Protein AF-A0A9P6AR71-F1 (afdb_monomer_lite)

Sequence (131 aa):
MGWLALIGIVSGWPLGLSSLRQGSTYGDCAISVFGLIVFQFGFYLASNAHNDIPWNTVIVGLFFQQVIALFVLKSDAGFKIFRWIATLAQDFLGKAAPAAQFFFDANTIAKHWFFVNTLSAIIFFIAFVQM

InterPro domains:
  IPR002668 Concentrative nucleoside transporter N-terminal domain [PF01773] (34-105)
  IPR008276 Concentrative nucleoside transporter [PTHR10590] (9-131)

Organism: NCBI:txid1448309

Secondary structure (DSSP, 8-state):
-HHHHHHHHHHHHHHHHTTTSTT--HHHHHHHHHHHHHHHHHHHHH-S-TTS--HHHHHHHHHHHHHHHHHHHH-HHHHHHHHHHHHHHHHHHHTTHHHHHHHH-HHHHTTT-HHHHHHHHHHHHHHHHT-

Structure (mmCIF, N/CA/C/O backbone):
data_AF-A0A9P6AR71-F1
#
_entry.id   AF-A0A9P6AR71-F1
#
loop_
_atom_site.group_PDB
_atom_site.id
_atom_site.type_symbol
_atom_site.label_atom_id
_atom_site.label_alt_id
_atom_site.label_comp_id
_atom_site.label_asym_id
_atom_site.label_entity_id
_atom_site.label_seq_id
_atom_site.pdbx_PDB_ins_code
_atom_site.Cartn_x
_atom_site.Cartn_y
_atom_site.Cartn_z
_atom_site.occupancy
_atom_site.B_iso_or_equiv
_atom_site.auth_seq_id
_atom_site.auth_comp_id
_atom_site.auth_asym_id
_atom_site.auth_atom_id
_atom_site.pdbx_PDB_model_num
ATOM 1 N N . MET A 1 1 ? -10.790 4.803 25.044 1.00 60.28 1 MET A N 1
ATOM 2 C CA . MET A 1 1 ? -10.282 6.000 24.334 1.00 60.28 1 MET A CA 1
ATOM 3 C C . MET A 1 1 ? -9.954 5.741 22.857 1.00 60.28 1 MET A C 1
ATOM 5 O O . MET A 1 1 ? -10.423 6.515 22.037 1.00 60.28 1 MET A O 1
ATOM 9 N N . GLY A 1 2 ? -9.246 4.663 22.475 1.00 68.75 2 GLY A N 1
ATOM 10 C CA . GLY A 1 2 ? -8.857 4.414 21.066 1.00 68.75 2 GLY A CA 1
ATOM 11 C C . GLY A 1 2 ? -10.007 4.271 20.050 1.00 68.75 2 GLY A C 1
ATOM 12 O O . GLY A 1 2 ? -9.942 4.850 18.970 1.00 68.75 2 GLY A O 1
ATOM 13 N N . TRP A 1 3 ? -11.099 3.586 20.411 1.00 72.50 3 TRP A N 1
ATOM 14 C CA . TRP A 1 3 ? -12.281 3.437 19.543 1.00 72.50 3 TRP A CA 1
ATOM 15 C C . TRP A 1 3 ? -12.936 4.772 19.156 1.00 72.50 3 TRP A C 1
ATOM 17 O O . TRP A 1 3 ? -13.363 4.935 18.018 1.00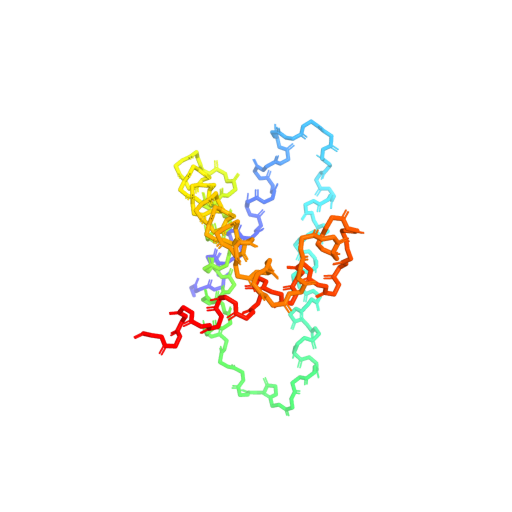 72.50 3 TRP A O 1
ATOM 27 N N . LEU A 1 4 ? -12.982 5.748 20.071 1.00 73.44 4 LEU A N 1
ATOM 28 C CA . LEU A 1 4 ? -13.582 7.061 19.803 1.00 73.44 4 LEU A CA 1
ATOM 29 C C . LEU A 1 4 ? -12.746 7.870 18.803 1.00 73.44 4 LEU A C 1
ATOM 31 O O . LEU A 1 4 ? -13.301 8.515 17.918 1.00 73.44 4 LEU A O 1
ATOM 35 N N . ALA A 1 5 ? -11.417 7.789 18.907 1.00 72.69 5 ALA A N 1
ATOM 36 C CA . ALA A 1 5 ? -10.507 8.428 17.960 1.00 72.69 5 ALA A CA 1
ATOM 37 C C . ALA A 1 5 ? -10.626 7.812 16.557 1.00 72.69 5 ALA A C 1
ATOM 39 O O . ALA A 1 5 ? -10.658 8.540 15.565 1.00 72.69 5 ALA A O 1
ATOM 40 N N . LEU A 1 6 ? -10.757 6.484 16.476 1.00 75.44 6 LEU A N 1
ATOM 41 C CA . LEU A 1 6 ? -10.961 5.772 15.215 1.00 75.44 6 LEU A CA 1
ATOM 42 C C . LEU A 1 6 ? -12.302 6.145 14.578 1.00 75.44 6 LEU A C 1
ATOM 44 O O . LEU A 1 6 ? -12.329 6.512 13.410 1.00 75.44 6 LEU A O 1
ATOM 48 N N . ILE A 1 7 ? -13.397 6.134 15.342 1.00 75.31 7 ILE A N 1
ATOM 49 C CA . ILE A 1 7 ? -14.723 6.523 14.838 1.00 75.31 7 ILE A CA 1
ATOM 50 C C . ILE A 1 7 ? -14.721 7.983 14.370 1.00 75.31 7 ILE A C 1
ATOM 52 O O . ILE A 1 7 ? -15.276 8.275 13.311 1.00 75.31 7 ILE A O 1
ATOM 56 N N . GLY A 1 8 ? -14.065 8.887 15.104 1.00 74.94 8 GLY A N 1
ATOM 57 C CA . GLY A 1 8 ? -13.941 10.295 14.724 1.00 74.94 8 GLY A CA 1
ATOM 58 C C . GLY A 1 8 ? -13.205 10.494 13.397 1.00 74.94 8 GLY A C 1
ATOM 59 O O . GLY A 1 8 ? -13.689 11.221 12.532 1.00 74.94 8 GLY A O 1
ATOM 60 N N . ILE A 1 9 ? -12.078 9.807 13.195 1.00 74.88 9 ILE A N 1
ATOM 61 C CA . ILE A 1 9 ? -11.292 9.907 11.957 1.00 74.88 9 ILE A CA 1
ATOM 62 C C . ILE A 1 9 ? -11.952 9.168 10.785 1.00 74.88 9 ILE A C 1
ATOM 64 O O . ILE A 1 9 ? -11.961 9.688 9.673 1.00 74.88 9 ILE A O 1
ATOM 68 N N . VAL A 1 10 ? -12.549 7.998 11.016 1.00 74.75 10 VAL A N 1
ATOM 69 C CA . VAL A 1 10 ? -13.196 7.197 9.965 1.00 74.75 10 VAL A CA 1
ATOM 70 C C . VAL A 1 10 ? -14.534 7.796 9.535 1.00 74.75 10 VAL A C 1
ATOM 72 O O . VAL A 1 10 ? -14.854 7.748 8.353 1.00 74.75 10 VAL A O 1
ATOM 75 N N . SER A 1 11 ? -15.301 8.395 10.450 1.00 67.38 11 SER A N 1
ATOM 76 C CA . SER A 1 11 ? -16.611 8.988 10.128 1.00 67.38 11 SER A CA 1
ATOM 77 C C . SER A 1 11 ? -16.490 10.451 9.698 1.00 67.38 11 SER A C 1
ATOM 79 O O . SER A 1 11 ? -17.154 10.877 8.757 1.00 67.38 11 SER A O 1
ATOM 81 N N . GLY A 1 12 ? -15.624 11.230 10.355 1.00 66.94 12 GLY A N 1
ATOM 82 C CA . GLY A 1 12 ? -15.448 12.656 10.069 1.00 66.94 12 GLY A CA 1
ATOM 83 C C . GLY A 1 12 ? -14.733 12.934 8.746 1.00 66.94 12 GLY A C 1
ATOM 84 O O . GLY A 1 12 ? -14.992 13.952 8.107 1.00 66.94 12 GLY A O 1
ATOM 85 N N . TRP A 1 13 ? -13.871 12.022 8.293 1.00 60.50 13 TRP A N 1
ATOM 86 C CA . TRP A 1 13 ? -13.110 12.195 7.057 1.00 60.50 13 TRP A CA 1
ATOM 87 C C . TRP A 1 13 ? -13.966 12.130 5.778 1.00 60.50 13 TRP A C 1
ATOM 89 O O . TRP A 1 13 ? -13.976 13.119 5.044 1.00 60.50 13 TRP A O 1
ATOM 99 N N . PRO A 1 14 ? -14.719 11.045 5.496 1.00 60.44 14 PRO A N 1
ATOM 100 C CA . PRO A 1 14 ? -15.582 10.977 4.318 1.00 60.44 14 PRO A CA 1
ATOM 101 C C . PRO A 1 14 ? -16.632 12.102 4.286 1.00 60.44 14 PRO A C 1
ATOM 103 O O . PRO A 1 14 ? -16.849 12.718 3.244 1.00 60.44 14 PRO A O 1
ATOM 106 N N . LEU A 1 15 ? -17.223 12.442 5.437 1.00 55.78 15 LEU A N 1
ATOM 107 C CA . LEU A 1 15 ? -18.239 13.497 5.553 1.00 55.78 15 LEU A CA 1
ATOM 108 C C . LEU A 1 15 ? -17.677 14.921 5.376 1.00 55.78 15 LEU A C 1
ATOM 110 O O . LEU A 1 15 ? -18.412 15.817 4.972 1.00 55.78 15 LEU A O 1
ATOM 114 N N . GLY A 1 16 ? -16.381 15.134 5.630 1.00 54.09 16 GLY A N 1
ATOM 115 C CA . GLY A 1 16 ? -15.679 16.388 5.332 1.00 54.09 16 GLY A CA 1
ATOM 116 C C . GLY A 1 16 ? -15.168 16.505 3.886 1.00 54.09 16 GLY A C 1
ATOM 117 O O . GLY A 1 16 ? -14.727 17.580 3.485 1.00 54.09 16 GLY A O 1
ATOM 118 N N . LEU A 1 17 ? -15.206 15.418 3.100 1.00 52.19 17 LEU A N 1
ATOM 119 C CA . LEU A 1 17 ? -14.746 15.351 1.700 1.00 52.19 17 LEU A CA 1
ATOM 120 C C . LEU A 1 17 ? -15.870 15.464 0.671 1.00 52.19 17 LEU A C 1
ATOM 122 O O . LEU A 1 17 ? -15.605 15.855 -0.469 1.00 52.19 17 LEU A O 1
ATOM 126 N N . SER A 1 18 ? -17.109 15.148 1.052 1.00 48.16 18 SER A N 1
ATOM 127 C CA . SER A 1 18 ? -18.282 15.282 0.179 1.00 48.16 18 SER A CA 1
ATOM 128 C C . SER A 1 18 ? -18.589 16.738 -0.198 1.00 48.16 18 SER A C 1
ATOM 130 O O . SER A 1 18 ? -19.237 16.976 -1.210 1.00 48.16 18 SER A O 1
ATOM 132 N N . SER A 1 19 ? -18.062 17.722 0.541 1.00 48.00 19 SER A N 1
ATOM 133 C CA . SER A 1 19 ? -18.175 19.150 0.209 1.00 48.00 19 SER A CA 1
ATOM 134 C C . SER A 1 19 ? -17.192 19.630 -0.872 1.00 48.00 19 SER A C 1
ATOM 136 O O . SER A 1 19 ? -17.348 20.737 -1.380 1.00 48.00 19 SER A O 1
ATOM 138 N N . LEU A 1 20 ? -16.183 18.823 -1.238 1.00 51.16 20 LEU A N 1
ATOM 139 C CA . LEU A 1 20 ? -15.095 19.222 -2.148 1.00 51.16 20 LEU A CA 1
ATOM 140 C C . LEU A 1 20 ? -15.042 18.420 -3.459 1.00 51.16 20 LEU A C 1
ATOM 142 O O . LEU A 1 20 ? -14.291 18.785 -4.364 1.00 51.16 20 LEU A O 1
ATOM 146 N N . ARG A 1 21 ? -15.806 17.329 -3.586 1.00 51.72 21 ARG A N 1
ATOM 147 C CA . ARG A 1 21 ? -15.788 16.458 -4.769 1.00 51.72 21 ARG A CA 1
ATOM 148 C C . ARG A 1 21 ? -17.080 16.633 -5.565 1.00 51.72 21 ARG A C 1
ATOM 150 O O . ARG A 1 21 ? -18.113 16.090 -5.187 1.00 51.72 21 ARG A O 1
ATOM 157 N N . GLN A 1 22 ? -17.011 17.394 -6.661 1.00 49.41 22 GLN A N 1
ATOM 158 C CA . GLN A 1 22 ? -18.135 17.594 -7.585 1.00 49.41 22 GLN A CA 1
ATOM 159 C C . GLN A 1 22 ? -18.629 16.224 -8.093 1.00 49.41 22 GLN A C 1
ATOM 161 O O . GLN A 1 22 ? -17.953 15.587 -8.898 1.00 49.41 22 GLN A O 1
ATOM 166 N N . GLY A 1 23 ? -19.762 15.747 -7.560 1.00 58.25 23 GLY A N 1
ATOM 167 C CA . GLY A 1 23 ? -20.424 14.495 -7.958 1.00 58.25 23 GLY A CA 1
ATOM 168 C C . GLY A 1 23 ? -20.447 13.350 -6.931 1.00 58.25 23 GLY A C 1
ATOM 169 O O . GLY A 1 23 ? -21.052 12.325 -7.220 1.00 58.25 23 GLY A O 1
ATOM 170 N N . SER A 1 24 ? -19.833 13.485 -5.749 1.00 56.81 24 SER A N 1
ATOM 171 C CA . SER A 1 24 ? -19.886 12.452 -4.693 1.00 56.81 24 SER A CA 1
ATOM 172 C C . SER A 1 24 ? -21.071 12.692 -3.761 1.00 56.81 24 SER A C 1
ATOM 174 O O . SER A 1 24 ? -21.110 13.704 -3.062 1.00 56.81 24 SER A O 1
ATOM 176 N N . THR A 1 25 ? -22.005 11.744 -3.679 1.00 65.00 25 THR A N 1
ATOM 177 C CA . THR A 1 25 ? -23.127 11.839 -2.730 1.00 65.00 25 THR A CA 1
ATOM 178 C C . THR A 1 25 ? -22.661 11.378 -1.346 1.00 65.00 25 THR A C 1
ATOM 180 O O . THR A 1 25 ? -21.782 10.525 -1.230 1.00 65.00 25 THR A O 1
ATOM 183 N N . TYR A 1 26 ? -23.259 11.894 -0.266 1.00 64.50 26 TYR A N 1
ATOM 184 C CA . TYR A 1 26 ? -23.020 11.402 1.104 1.00 64.50 26 TYR A CA 1
ATOM 185 C C . TYR A 1 26 ? -23.191 9.869 1.236 1.00 64.50 26 TYR A C 1
ATOM 187 O O . TYR A 1 26 ? -22.590 9.253 2.115 1.00 64.50 26 TYR A O 1
ATOM 195 N N . GLY A 1 27 ? -23.945 9.246 0.322 1.00 70.38 27 GLY A N 1
ATOM 196 C CA . GLY A 1 27 ? -24.098 7.797 0.192 1.00 70.38 27 GLY A CA 1
ATOM 197 C C . GLY A 1 27 ? -22.802 7.048 -0.138 1.00 70.38 27 GLY A C 1
ATOM 198 O O . GLY A 1 27 ? -22.531 6.037 0.497 1.00 70.38 27 GLY A O 1
ATOM 199 N N . ASP A 1 28 ? -21.948 7.552 -1.033 1.00 73.50 28 ASP A N 1
ATOM 200 C CA . ASP A 1 28 ? -20.699 6.863 -1.424 1.00 73.50 28 ASP A CA 1
ATOM 201 C C . ASP A 1 28 ? -19.710 6.783 -0.253 1.00 73.50 28 ASP A C 1
ATOM 203 O O . ASP A 1 28 ? -19.009 5.794 -0.026 1.00 73.50 28 ASP A O 1
ATOM 207 N N . CYS A 1 29 ? -19.713 7.840 0.552 1.00 72.50 29 CYS A N 1
ATOM 208 C CA . CYS A 1 29 ? -18.971 7.942 1.795 1.00 72.50 29 CYS A CA 1
ATOM 209 C C . CYS A 1 29 ? -19.480 6.954 2.854 1.00 72.50 29 CYS A C 1
ATOM 211 O O . CYS A 1 29 ? -18.678 6.278 3.500 1.00 72.50 29 CYS A O 1
ATOM 213 N N . ALA A 1 30 ? -20.803 6.830 2.995 1.00 78.56 30 ALA A N 1
ATOM 214 C CA . ALA A 1 30 ? -21.418 5.853 3.886 1.00 78.56 30 ALA A CA 1
ATOM 215 C C . ALA A 1 30 ? -21.111 4.409 3.452 1.00 78.56 30 ALA A C 1
ATOM 217 O O . ALA A 1 30 ? -20.835 3.568 4.304 1.00 78.56 30 ALA A O 1
ATOM 218 N N . ILE A 1 31 ? -21.073 4.133 2.142 1.00 83.44 31 ILE A N 1
ATOM 219 C CA . ILE A 1 31 ? -20.703 2.820 1.589 1.00 83.44 31 ILE A CA 1
ATOM 220 C C . ILE A 1 31 ? -19.256 2.458 1.949 1.00 83.44 31 ILE A C 1
ATOM 222 O O . ILE A 1 31 ? -18.992 1.326 2.346 1.00 83.44 31 ILE A O 1
ATOM 226 N N . SER A 1 32 ? -18.323 3.410 1.874 1.00 81.94 32 SER A N 1
ATOM 227 C CA . SER A 1 32 ? -16.922 3.178 2.258 1.00 81.94 32 SER A CA 1
ATOM 228 C C . SER A 1 32 ? -16.773 2.832 3.748 1.00 81.94 32 SER A C 1
ATOM 230 O O . SER A 1 32 ? -16.114 1.850 4.100 1.00 81.94 32 SER A O 1
ATOM 232 N N . VAL A 1 33 ? -17.452 3.576 4.633 1.00 83.19 33 VAL A N 1
ATOM 233 C CA . VAL A 1 33 ? -17.459 3.292 6.082 1.00 83.19 33 VAL A CA 1
ATOM 234 C C . VAL A 1 33 ? -18.123 1.944 6.375 1.00 83.19 33 VAL A C 1
ATOM 236 O O . VAL A 1 33 ? -17.613 1.163 7.177 1.00 83.19 33 VAL A O 1
ATOM 239 N N . PHE A 1 34 ? -19.225 1.635 5.691 1.00 87.12 34 PHE A N 1
ATOM 240 C CA . PHE A 1 34 ? -19.893 0.343 5.805 1.00 87.12 34 PHE A CA 1
ATOM 241 C C . PHE A 1 34 ? -18.985 -0.811 5.358 1.00 87.12 34 PHE A C 1
ATOM 243 O O . PHE A 1 34 ? -18.912 -1.830 6.041 1.00 87.12 34 PHE A O 1
ATOM 250 N N . GLY A 1 35 ? -18.223 -0.631 4.276 1.00 88.56 35 GLY A N 1
ATOM 251 C CA . GLY A 1 35 ? -17.236 -1.604 3.809 1.00 88.56 35 GLY A CA 1
ATOM 252 C C . GLY A 1 35 ? -16.202 -1.964 4.880 1.00 88.56 35 GLY A C 1
ATOM 253 O O . GLY A 1 35 ? -15.926 -3.145 5.082 1.00 88.56 35 GLY A O 1
ATOM 254 N N . LEU A 1 36 ? -15.688 -0.980 5.629 1.00 88.31 36 LEU A N 1
ATOM 255 C CA . LEU A 1 36 ? -14.758 -1.233 6.741 1.00 88.31 36 LEU A CA 1
ATOM 256 C C . LEU A 1 36 ? -15.382 -2.113 7.834 1.00 88.31 36 LEU A C 1
ATOM 258 O O . LEU A 1 36 ? -14.724 -3.021 8.341 1.00 88.31 36 LEU A O 1
ATOM 262 N N . ILE A 1 37 ? -16.656 -1.886 8.165 1.00 88.81 37 ILE A N 1
ATOM 263 C CA . ILE A 1 37 ? -17.389 -2.699 9.146 1.00 88.81 37 ILE A CA 1
ATOM 264 C C . ILE A 1 37 ? -17.572 -4.130 8.626 1.00 88.81 37 ILE A C 1
ATOM 266 O O . ILE A 1 37 ? -17.324 -5.083 9.363 1.00 88.81 37 ILE A O 1
ATOM 270 N N . VAL A 1 38 ? -17.952 -4.290 7.354 1.00 93.62 38 VAL A N 1
ATOM 271 C CA . VAL A 1 38 ? -18.145 -5.606 6.724 1.00 93.62 38 VAL A CA 1
ATOM 272 C C . VAL A 1 38 ? -16.845 -6.407 6.697 1.00 93.62 38 VAL A C 1
ATOM 274 O O . VAL A 1 38 ? -16.852 -7.575 7.081 1.00 93.62 38 VAL A O 1
ATOM 277 N N . PHE A 1 39 ? -15.719 -5.798 6.311 1.00 92.19 39 PHE A N 1
ATOM 278 C CA . PHE A 1 39 ? -14.423 -6.482 6.334 1.00 92.19 39 PHE A CA 1
ATOM 279 C C . PHE A 1 39 ? -13.998 -6.854 7.754 1.00 92.19 39 PHE A C 1
ATOM 281 O O . PHE A 1 39 ? -13.546 -7.976 7.981 1.00 92.19 39 PHE A O 1
ATOM 288 N N . GLN A 1 40 ? -14.199 -5.964 8.729 1.00 90.19 40 GLN A N 1
ATOM 289 C CA . GLN A 1 40 ? -13.869 -6.259 10.120 1.00 90.19 40 GLN A CA 1
ATOM 290 C C . GLN A 1 40 ? -14.724 -7.399 10.689 1.00 90.19 40 GLN A C 1
ATOM 292 O O . GLN A 1 40 ? -14.210 -8.242 11.427 1.00 90.19 40 GLN 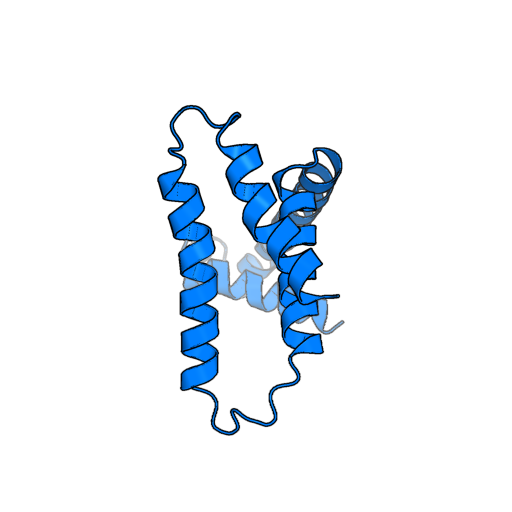A O 1
ATOM 297 N N . PHE A 1 41 ? -16.006 -7.455 10.324 1.00 90.75 41 PHE A N 1
ATOM 298 C CA . PHE A 1 41 ? -16.902 -8.549 10.687 1.00 90.75 41 PHE A CA 1
ATOM 299 C C . PHE A 1 41 ? -16.517 -9.858 9.988 1.00 90.75 41 PHE A C 1
ATOM 301 O O . PHE A 1 41 ? -16.487 -10.902 10.632 1.00 90.75 41 PHE A O 1
ATOM 308 N N . GLY A 1 42 ? -16.138 -9.809 8.708 1.00 93.06 42 GLY A N 1
ATOM 309 C CA . GLY A 1 42 ? -15.614 -10.965 7.980 1.00 93.06 42 GLY A CA 1
ATOM 310 C C . GLY A 1 42 ? -14.356 -11.546 8.632 1.00 93.06 42 GLY A C 1
ATOM 311 O O . GLY A 1 42 ? -14.285 -12.752 8.852 1.00 93.06 42 GLY A O 1
ATOM 312 N N . PHE A 1 43 ? -13.400 -10.696 9.025 1.00 90.62 43 PHE A N 1
ATOM 313 C CA . PHE A 1 43 ? -12.205 -11.131 9.759 1.00 90.62 43 PHE A CA 1
ATOM 314 C C . PHE A 1 43 ? -12.522 -11.661 11.153 1.00 90.62 43 PHE A C 1
ATOM 316 O O . PHE A 1 43 ? -11.882 -12.609 11.601 1.00 90.62 43 PHE A O 1
ATOM 323 N N . TYR A 1 44 ? -13.511 -11.078 11.831 1.00 89.94 44 TYR A N 1
ATOM 324 C CA . TYR A 1 44 ? -13.984 -11.603 13.103 1.00 89.94 44 TYR A CA 1
ATOM 325 C C . TYR A 1 44 ? 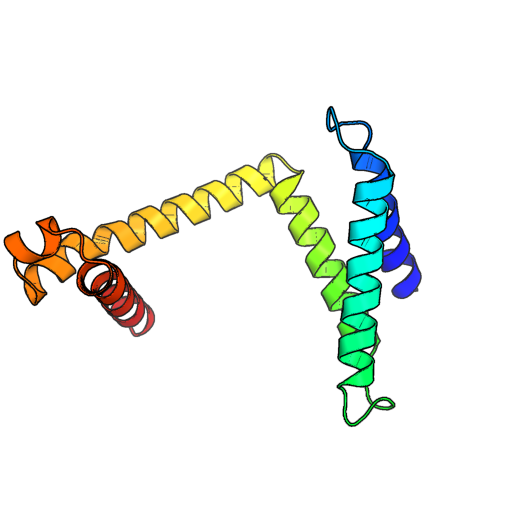-14.556 -13.011 12.917 1.00 89.94 44 TYR A C 1
ATOM 327 O O . TYR A 1 44 ? -14.080 -13.933 13.562 1.00 89.94 44 TYR A O 1
ATOM 335 N N . LEU A 1 45 ? -15.490 -13.215 11.982 1.00 91.88 45 LEU A N 1
ATOM 336 C CA . LEU A 1 45 ? -16.092 -14.528 11.726 1.00 91.88 45 LEU A CA 1
ATOM 337 C C . LEU A 1 45 ? -15.076 -15.587 11.280 1.00 91.88 45 LEU A C 1
ATOM 339 O O . LEU A 1 45 ? -15.172 -16.727 11.721 1.00 91.88 45 LEU A O 1
ATOM 343 N N . ALA A 1 46 ? -14.108 -15.215 10.440 1.00 92.75 46 ALA A N 1
ATOM 344 C CA . ALA A 1 46 ? -13.062 -16.118 9.961 1.00 92.75 46 ALA A CA 1
ATOM 345 C C . ALA A 1 46 ? -11.968 -16.419 11.005 1.00 92.75 46 ALA A C 1
ATOM 347 O O . ALA A 1 46 ? -11.116 -17.275 10.766 1.00 92.75 46 ALA A O 1
ATOM 348 N N . SER A 1 47 ? -11.952 -15.721 12.145 1.00 90.50 47 SER A N 1
ATOM 349 C CA . SER A 1 47 ? -11.009 -16.000 13.227 1.00 90.50 47 SER A CA 1
ATOM 350 C C . SER A 1 47 ? -11.364 -17.311 13.929 1.00 90.50 47 SER A C 1
ATOM 352 O O . SER A 1 47 ? -12.526 -17.574 14.208 1.00 90.50 47 SER A O 1
ATOM 354 N N . ASN A 1 48 ? -10.362 -18.121 14.268 1.00 87.56 48 ASN A N 1
ATOM 355 C CA . ASN A 1 48 ? -10.563 -19.335 15.070 1.00 87.56 48 ASN A CA 1
ATOM 356 C C . ASN A 1 48 ? -10.614 -19.050 16.583 1.00 87.56 48 ASN A C 1
ATOM 358 O O . ASN A 1 48 ? -11.113 -19.873 17.343 1.00 87.56 48 ASN A O 1
ATOM 362 N N . ALA A 1 49 ? -10.088 -17.902 17.027 1.00 86.94 49 ALA A N 1
ATOM 363 C CA . ALA A 1 49 ? -9.993 -17.520 18.436 1.00 86.94 49 ALA A CA 1
ATOM 364 C C . ALA A 1 49 ? -10.562 -16.109 18.642 1.00 86.94 49 ALA A C 1
ATOM 366 O O . ALA A 1 49 ? -9.831 -15.142 18.855 1.00 86.94 49 ALA A O 1
ATOM 367 N N . HIS A 1 50 ? -11.890 -15.975 18.551 1.00 83.62 50 HIS A N 1
ATOM 368 C CA . HIS A 1 50 ? -12.601 -14.688 18.648 1.00 83.62 50 HIS A CA 1
ATOM 369 C C . HIS A 1 50 ? -12.329 -13.919 19.943 1.00 83.62 50 HIS A C 1
ATOM 371 O O . HIS A 1 50 ? -12.408 -12.691 19.953 1.00 83.62 50 HIS A O 1
ATOM 377 N N . ASN A 1 51 ? -12.033 -14.637 21.027 1.00 82.62 51 ASN A N 1
ATOM 378 C CA . ASN A 1 51 ? -11.863 -14.061 22.357 1.00 82.62 51 ASN A CA 1
ATOM 379 C C . ASN A 1 51 ? -10.435 -13.555 22.630 1.00 82.62 51 ASN A C 1
ATOM 381 O O . ASN A 1 51 ? -10.250 -12.712 23.500 1.00 82.62 51 ASN A O 1
ATOM 385 N N . ASP A 1 52 ? -9.450 -14.011 21.850 1.00 90.50 52 ASP A N 1
ATOM 386 C CA . ASP A 1 52 ? -8.034 -13.655 22.025 1.00 90.50 52 ASP A CA 1
ATOM 387 C C . ASP A 1 52 ? -7.584 -12.540 21.072 1.00 90.50 52 ASP A C 1
ATOM 389 O O . ASP A 1 52 ? -6.393 -12.260 20.934 1.00 90.50 52 ASP A O 1
ATOM 393 N N . ILE A 1 53 ? -8.527 -11.886 20.389 1.00 87.19 53 ILE A N 1
ATOM 394 C CA . ILE A 1 53 ? -8.212 -10.814 19.446 1.00 87.19 53 ILE A CA 1
ATOM 395 C C . ILE A 1 53 ? -7.706 -9.591 20.231 1.00 87.19 53 ILE A C 1
ATOM 397 O O . ILE A 1 53 ? -8.472 -8.986 20.992 1.00 87.19 53 ILE A O 1
ATOM 401 N N . PRO A 1 54 ? -6.449 -9.150 20.022 1.00 89.44 54 PRO A N 1
ATOM 402 C CA . PRO A 1 54 ? -5.924 -7.962 20.677 1.00 89.44 54 PRO A CA 1
ATOM 403 C C . PRO A 1 54 ? -6.506 -6.707 20.014 1.00 89.44 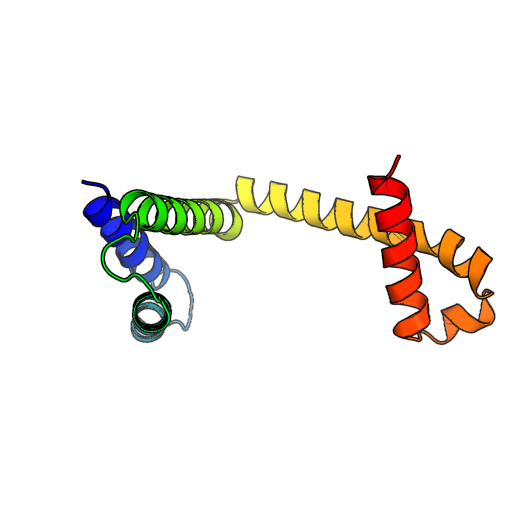54 PRO A C 1
ATOM 405 O O . PRO A 1 54 ? -5.906 -6.104 19.121 1.00 89.44 54 PRO A O 1
ATOM 408 N N . TRP A 1 55 ? -7.688 -6.282 20.468 1.00 86.56 55 TRP A N 1
ATOM 409 C CA . TRP A 1 55 ? -8.424 -5.149 19.895 1.00 86.56 55 TRP A CA 1
ATOM 410 C C . TRP A 1 55 ? -7.624 -3.843 19.864 1.00 86.56 55 TRP A C 1
ATOM 412 O O . TRP A 1 55 ? -7.788 -3.052 18.938 1.00 86.56 55 TRP A O 1
ATOM 422 N N . ASN A 1 56 ? -6.705 -3.633 20.810 1.00 88.50 56 ASN A N 1
ATOM 423 C CA . ASN A 1 56 ? -5.821 -2.466 20.803 1.00 88.50 56 ASN A CA 1
ATOM 424 C C . ASN A 1 56 ? -4.962 -2.399 19.528 1.00 88.50 56 ASN A C 1
ATOM 426 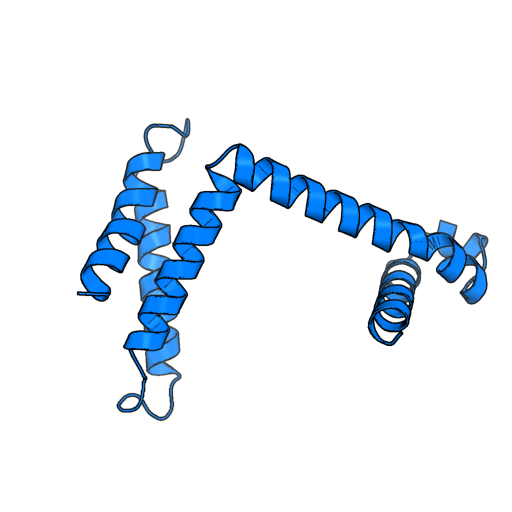O O . ASN A 1 56 ? -4.840 -1.330 18.937 1.00 88.50 56 ASN A O 1
ATOM 430 N N . THR A 1 57 ? -4.425 -3.530 19.061 1.00 90.12 57 THR A N 1
ATOM 431 C CA . THR A 1 57 ? -3.602 -3.592 17.844 1.00 90.12 57 THR A CA 1
ATOM 432 C C . THR A 1 57 ? -4.438 -3.337 16.595 1.00 90.12 57 THR A C 1
ATOM 434 O O . THR A 1 57 ? -4.017 -2.588 15.716 1.00 90.12 57 THR A O 1
ATOM 437 N N . VAL A 1 58 ? -5.649 -3.902 16.540 1.00 90.19 58 VAL A N 1
ATOM 438 C CA . VAL A 1 58 ? -6.583 -3.715 15.417 1.00 90.19 58 VAL A CA 1
ATOM 439 C C . VAL A 1 58 ? -6.956 -2.237 15.263 1.00 90.19 58 VAL A C 1
ATOM 441 O O . VAL A 1 58 ? -6.852 -1.677 14.175 1.00 90.19 58 VAL A O 1
ATOM 444 N N . ILE A 1 59 ? -7.319 -1.574 16.365 1.00 87.44 59 ILE A N 1
ATOM 445 C CA . ILE A 1 59 ? -7.695 -0.153 16.370 1.00 87.44 59 ILE A CA 1
ATOM 446 C C . ILE A 1 59 ? -6.516 0.728 15.960 1.00 87.44 59 ILE A C 1
ATOM 448 O O . ILE A 1 59 ? -6.679 1.634 15.147 1.00 87.44 59 ILE A O 1
ATOM 452 N N . VAL A 1 60 ? -5.325 0.478 16.512 1.00 90.69 60 VAL A N 1
ATOM 453 C CA . VAL A 1 60 ? -4.125 1.255 16.173 1.00 90.69 60 VAL A CA 1
ATOM 454 C C . VAL A 1 60 ? -3.779 1.082 14.693 1.00 90.69 60 VAL A C 1
ATOM 456 O O . VAL A 1 60 ? -3.507 2.075 14.022 1.00 90.69 60 VAL A O 1
ATOM 459 N N . GLY A 1 61 ? -3.866 -0.140 14.158 1.00 90.88 61 GLY A N 1
ATOM 460 C CA . GLY A 1 61 ? -3.647 -0.414 12.737 1.00 90.88 61 GLY A CA 1
ATOM 461 C C . GLY A 1 61 ? -4.619 0.343 11.831 1.00 90.88 61 GLY A C 1
ATOM 462 O O . GLY A 1 61 ? -4.187 1.071 10.939 1.00 90.88 61 GLY A O 1
ATOM 463 N N . LEU A 1 62 ? -5.924 0.249 12.106 1.00 90.12 62 LEU A N 1
ATOM 464 C CA . LEU A 1 62 ? -6.965 0.962 11.354 1.00 90.12 62 LEU A CA 1
ATOM 465 C C . LEU A 1 62 ? -6.804 2.487 11.438 1.00 90.12 62 LEU A C 1
ATOM 467 O O . LEU A 1 62 ? -6.969 3.193 10.442 1.00 90.12 62 LEU A O 1
ATOM 471 N N . PHE A 1 63 ? -6.437 3.002 12.612 1.00 89.44 63 PHE A N 1
ATOM 472 C CA . PHE A 1 63 ? -6.165 4.421 12.809 1.00 89.44 63 PHE A CA 1
ATOM 473 C C . PHE A 1 63 ? -4.973 4.894 11.969 1.00 89.44 63 PHE A C 1
ATOM 475 O O . PHE A 1 63 ? -5.099 5.866 11.225 1.00 89.44 63 PHE A O 1
ATOM 482 N N . PHE A 1 64 ? -3.831 4.201 12.038 1.00 90.62 64 PHE A N 1
ATOM 483 C CA . PHE A 1 64 ? -2.643 4.559 11.259 1.00 90.62 64 PHE A CA 1
ATOM 484 C C . PHE A 1 64 ? -2.873 4.431 9.756 1.00 90.62 64 PHE A C 1
ATOM 486 O O . PHE A 1 64 ? -2.446 5.312 9.010 1.00 90.62 64 PHE A O 1
ATOM 493 N N . GLN A 1 65 ? -3.578 3.387 9.310 1.00 90.69 65 GLN A N 1
ATOM 494 C CA . GLN A 1 65 ? -3.938 3.226 7.903 1.00 90.69 65 GLN A CA 1
ATOM 495 C C . GLN A 1 65 ? -4.718 4.443 7.402 1.00 90.69 65 GLN A C 1
ATOM 497 O O . GLN A 1 65 ? -4.396 4.985 6.342 1.00 90.69 65 GLN A O 1
ATOM 502 N N . GLN A 1 66 ? -5.695 4.914 8.184 1.00 87.62 66 GLN A N 1
ATOM 503 C CA . GLN A 1 66 ? -6.441 6.109 7.828 1.00 87.62 66 GLN A CA 1
ATOM 504 C C . GLN A 1 66 ? -5.525 7.335 7.840 1.00 87.62 66 GLN A C 1
ATOM 506 O O . GLN A 1 66 ? -5.433 8.000 6.817 1.00 87.62 66 GLN A O 1
ATOM 511 N N . VAL A 1 67 ? -4.782 7.602 8.922 1.00 89.00 67 VAL A N 1
ATOM 512 C CA . VAL A 1 67 ? -3.869 8.762 9.030 1.00 89.00 67 VAL A CA 1
ATOM 513 C C . VAL A 1 67 ? -2.890 8.845 7.856 1.00 89.00 67 VAL A C 1
ATOM 515 O O . VAL A 1 67 ? -2.730 9.919 7.275 1.00 89.00 67 VAL A O 1
ATOM 518 N N . ILE A 1 68 ? -2.275 7.727 7.464 1.00 90.12 68 ILE A N 1
ATOM 519 C CA . ILE A 1 68 ? -1.363 7.676 6.315 1.00 90.12 68 ILE A CA 1
ATOM 520 C C . ILE A 1 68 ? -2.126 7.980 5.024 1.00 90.12 68 ILE A C 1
ATOM 522 O O . ILE A 1 68 ? -1.680 8.817 4.244 1.00 90.12 68 ILE A O 1
ATOM 526 N N . ALA A 1 69 ? -3.298 7.380 4.803 1.00 87.38 69 ALA A N 1
ATOM 527 C CA . ALA A 1 69 ? -4.110 7.680 3.624 1.00 87.38 69 ALA A CA 1
ATOM 528 C C . ALA A 1 69 ? -4.491 9.171 3.545 1.00 87.38 69 ALA A C 1
ATOM 530 O O . ALA A 1 69 ? -4.430 9.765 2.467 1.00 87.38 69 ALA A O 1
ATOM 531 N N . LEU A 1 70 ? -4.820 9.799 4.680 1.00 85.88 70 LEU A N 1
ATOM 532 C CA . LEU A 1 70 ? -5.120 11.233 4.763 1.00 85.88 70 LEU A CA 1
ATOM 533 C C . LEU A 1 70 ? -3.907 12.067 4.382 1.00 85.88 70 LEU A C 1
ATOM 535 O O . LEU A 1 70 ? -4.000 12.982 3.564 1.00 85.88 70 LEU A O 1
ATOM 539 N N . PHE A 1 71 ? -2.764 11.728 4.965 1.00 88.06 71 PHE A N 1
ATOM 540 C CA . PHE A 1 71 ? -1.510 12.403 4.706 1.00 88.06 71 PHE A CA 1
ATOM 541 C C . PHE A 1 71 ? -1.133 12.316 3.222 1.00 88.06 71 PHE A C 1
ATOM 543 O O . PHE A 1 71 ? -0.859 13.342 2.606 1.00 88.06 71 PHE A O 1
ATOM 550 N N . VAL A 1 72 ? -1.199 11.131 2.615 1.00 89.19 72 VAL A N 1
ATOM 551 C CA . VAL A 1 72 ? -0.787 10.918 1.219 1.00 89.19 72 VAL A CA 1
ATOM 552 C C . VAL A 1 72 ? -1.763 11.521 0.211 1.00 89.19 72 VAL A C 1
ATOM 554 O O . VAL A 1 72 ? -1.329 12.127 -0.764 1.00 89.19 72 VAL A O 1
ATOM 557 N N . LEU A 1 73 ? -3.074 11.357 0.413 1.00 85.00 73 LEU A N 1
ATOM 558 C CA . LEU A 1 73 ? -4.073 11.715 -0.603 1.00 85.00 73 LEU A CA 1
ATOM 559 C C . LEU A 1 73 ? -4.632 13.134 -0.455 1.00 85.00 73 LEU A C 1
ATOM 561 O O . LEU A 1 73 ? -5.161 13.674 -1.424 1.00 85.00 73 LEU A O 1
ATOM 565 N N . LYS A 1 74 ? -4.562 13.742 0.736 1.00 82.56 74 LYS A N 1
ATOM 566 C CA . LYS A 1 74 ? -5.131 15.079 0.987 1.00 82.56 74 LYS A CA 1
ATOM 567 C C . LYS A 1 74 ? -4.076 16.157 1.158 1.00 82.56 74 LYS A C 1
ATOM 569 O O . LYS A 1 74 ? -4.339 17.301 0.793 1.00 82.56 74 LYS A O 1
ATOM 574 N N . SER A 1 75 ? -2.937 15.837 1.769 1.00 88.00 75 SER A N 1
ATOM 575 C CA . SER A 1 75 ? -1.903 16.843 2.000 1.00 88.00 75 SER A CA 1
ATOM 576 C C . SER A 1 75 ? -1.030 16.996 0.756 1.00 88.00 75 SER A C 1
ATOM 578 O O . SER A 1 75 ? -0.593 16.009 0.169 1.00 88.00 75 SER A O 1
ATOM 580 N N . ASP A 1 76 ? -0.760 18.240 0.357 1.00 88.81 76 ASP A N 1
ATOM 581 C CA . ASP A 1 76 ? 0.098 18.536 -0.797 1.00 88.81 76 ASP A CA 1
ATOM 582 C C . ASP A 1 76 ? 1.536 18.036 -0.570 1.00 88.81 76 ASP A C 1
ATOM 584 O O . ASP A 1 76 ? 2.134 17.418 -1.450 1.00 88.81 76 ASP A O 1
ATOM 588 N N . ALA A 1 77 ? 2.058 18.209 0.650 1.00 92.00 77 ALA A N 1
ATOM 589 C CA . ALA A 1 77 ? 3.370 17.700 1.038 1.00 92.00 77 ALA A CA 1
ATOM 590 C C . ALA A 1 77 ? 3.445 16.165 0.959 1.00 92.00 77 ALA A C 1
ATOM 592 O O . ALA A 1 77 ? 4.364 15.627 0.341 1.00 92.00 77 ALA A O 1
ATOM 593 N N . GLY A 1 78 ? 2.468 15.454 1.533 1.00 89.81 78 GLY A N 1
ATOM 594 C CA . GLY A 1 78 ? 2.425 13.991 1.503 1.00 89.81 78 GLY A CA 1
ATOM 595 C C . GLY A 1 78 ? 2.264 13.442 0.088 1.00 89.81 78 GLY A C 1
ATOM 596 O O . GLY A 1 78 ? 2.983 12.515 -0.290 1.00 89.81 78 GLY A O 1
ATOM 597 N N . PHE A 1 79 ? 1.408 14.064 -0.728 1.00 92.31 79 PHE A N 1
ATOM 598 C CA . PHE A 1 79 ? 1.241 13.693 -2.131 1.00 92.31 79 PHE A CA 1
ATOM 599 C C . PHE A 1 79 ? 2.541 13.861 -2.926 1.00 92.31 79 PHE A C 1
ATOM 601 O O . PHE A 1 79 ? 2.941 12.951 -3.653 1.00 92.31 79 PHE A O 1
ATOM 608 N N . LYS A 1 80 ? 3.245 14.989 -2.760 1.00 95.19 80 LYS A N 1
ATOM 609 C CA . LYS A 1 80 ? 4.522 15.254 -3.443 1.00 95.19 80 LYS A CA 1
ATOM 610 C C . LYS A 1 80 ? 5.614 14.262 -3.048 1.00 95.19 80 LYS A C 1
ATOM 612 O O . LYS A 1 80 ? 6.297 13.748 -3.931 1.00 95.19 80 LYS A O 1
ATOM 617 N N . ILE A 1 81 ? 5.751 13.951 -1.757 1.00 95.00 81 ILE A N 1
ATOM 618 C CA . ILE A 1 81 ? 6.739 12.977 -1.265 1.00 95.00 81 ILE A CA 1
ATOM 619 C C . ILE A 1 81 ? 6.460 11.591 -1.853 1.00 95.00 81 ILE A C 1
ATOM 621 O O . ILE A 1 81 ? 7.354 10.975 -2.429 1.00 95.00 81 ILE A O 1
ATOM 625 N N . PHE A 1 82 ? 5.218 11.109 -1.769 1.00 92.69 82 PHE A N 1
ATOM 626 C CA . PHE A 1 82 ? 4.869 9.792 -2.306 1.00 92.69 82 PHE A CA 1
ATOM 627 C C . PHE A 1 82 ? 4.977 9.731 -3.826 1.00 92.69 82 PHE A C 1
ATOM 629 O O . PHE A 1 82 ? 5.402 8.711 -4.365 1.00 92.69 82 PHE A O 1
ATOM 636 N N . ARG A 1 83 ? 4.648 10.819 -4.531 1.00 94.44 83 ARG A N 1
ATOM 637 C CA . ARG A 1 83 ? 4.843 10.891 -5.979 1.00 94.44 83 ARG A CA 1
ATOM 638 C C . ARG A 1 83 ? 6.320 10.821 -6.345 1.00 94.44 83 ARG A C 1
ATOM 640 O O . ARG A 1 83 ? 6.656 10.116 -7.287 1.00 94.44 83 ARG A O 1
ATOM 647 N N . TRP A 1 84 ? 7.188 11.499 -5.597 1.00 95.81 84 TRP A N 1
ATOM 648 C CA . TRP A 1 84 ? 8.633 11.413 -5.789 1.00 95.81 84 TRP A CA 1
ATOM 649 C C . TRP A 1 84 ? 9.157 9.989 -5.560 1.00 95.81 84 TRP A C 1
ATOM 651 O O . TRP A 1 84 ? 9.871 9.474 -6.414 1.00 95.81 84 TRP A O 1
ATOM 661 N N . ILE A 1 85 ? 8.730 9.313 -4.485 1.00 95.00 85 ILE A N 1
ATOM 662 C CA . ILE A 1 85 ? 9.079 7.901 -4.232 1.00 95.00 85 ILE A CA 1
ATOM 663 C C . ILE A 1 85 ? 8.589 7.001 -5.375 1.00 95.00 85 ILE A C 1
ATOM 665 O O . ILE A 1 85 ? 9.331 6.140 -5.840 1.00 95.00 85 ILE A O 1
ATOM 669 N N . ALA A 1 86 ? 7.359 7.206 -5.857 1.00 94.56 86 ALA A N 1
ATOM 670 C CA . ALA A 1 86 ? 6.812 6.442 -6.974 1.00 94.56 86 ALA A CA 1
ATOM 671 C C . ALA A 1 86 ? 7.634 6.646 -8.256 1.00 94.56 86 ALA A C 1
ATOM 673 O O . ALA A 1 86 ? 7.971 5.665 -8.913 1.00 94.56 86 ALA A O 1
ATOM 674 N N . THR A 1 87 ? 8.016 7.887 -8.572 1.00 96.19 87 THR A N 1
ATOM 675 C CA . THR A 1 87 ? 8.894 8.180 -9.712 1.00 96.19 87 THR A CA 1
ATOM 676 C C . THR A 1 87 ? 10.258 7.516 -9.545 1.00 96.19 87 THR A C 1
ATOM 678 O O . THR A 1 87 ? 10.728 6.881 -10.478 1.00 96.19 87 THR A O 1
ATOM 681 N N . LEU A 1 88 ? 10.865 7.570 -8.354 1.00 94.75 88 LEU A N 1
ATOM 682 C CA . LEU A 1 88 ? 12.130 6.877 -8.095 1.00 94.75 88 LEU A CA 1
ATOM 683 C C . LEU A 1 88 ? 12.015 5.364 -8.293 1.00 94.75 88 LEU A C 1
ATOM 685 O O . LEU A 1 88 ? 12.905 4.760 -8.883 1.00 94.75 88 LEU A O 1
ATOM 689 N N . ALA A 1 89 ? 10.925 4.746 -7.831 1.00 93.62 89 ALA A N 1
ATOM 690 C CA . ALA A 1 89 ? 10.684 3.322 -8.036 1.00 93.62 89 ALA A CA 1
ATOM 691 C C . ALA A 1 89 ? 10.499 2.985 -9.526 1.00 93.62 89 ALA A C 1
ATOM 693 O O . ALA A 1 89 ? 11.019 1.976 -10.000 1.00 93.62 89 ALA A O 1
ATOM 694 N N . GLN A 1 90 ? 9.798 3.836 -10.280 1.00 92.38 90 GLN A N 1
ATOM 695 C CA . GLN A 1 90 ? 9.641 3.687 -11.729 1.00 92.38 90 GLN A CA 1
ATOM 696 C C . GLN A 1 90 ? 10.976 3.836 -12.462 1.00 92.38 90 GLN A C 1
ATOM 698 O O . GLN A 1 90 ? 11.308 2.990 -13.290 1.00 92.38 90 GLN A O 1
ATOM 703 N N . ASP A 1 91 ? 11.759 4.860 -12.129 1.00 92.62 91 ASP A N 1
ATOM 704 C CA . ASP A 1 91 ? 13.079 5.096 -12.710 1.00 92.62 91 ASP A CA 1
ATOM 705 C C . ASP A 1 91 ? 14.031 3.942 -12.390 1.00 92.62 91 ASP A C 1
ATOM 707 O O . ASP A 1 91 ? 14.765 3.486 -13.267 1.00 92.62 91 ASP A O 1
ATOM 711 N N . PHE A 1 92 ? 13.976 3.430 -11.157 1.00 90.94 92 PHE A N 1
ATOM 712 C CA . PHE A 1 92 ? 14.743 2.273 -10.710 1.00 90.94 92 PHE A CA 1
ATOM 713 C C . PHE A 1 92 ? 14.391 1.019 -11.516 1.00 90.94 92 PHE A C 1
ATOM 715 O O . PHE A 1 92 ? 15.280 0.399 -12.095 1.00 90.94 92 PHE A O 1
ATOM 722 N N . LEU A 1 93 ? 13.105 0.677 -11.637 1.00 89.81 93 LEU A N 1
ATOM 723 C CA . LEU A 1 93 ? 12.666 -0.452 -12.465 1.00 89.81 93 LEU A CA 1
ATOM 724 C C . LEU A 1 93 ? 12.987 -0.233 -13.952 1.00 89.81 93 LEU A C 1
ATOM 726 O O . LEU A 1 93 ? 13.299 -1.187 -14.661 1.00 89.81 93 LEU A O 1
ATOM 730 N N . GLY A 1 94 ? 12.997 1.016 -14.424 1.00 87.19 94 GLY A N 1
ATOM 731 C CA . GLY A 1 94 ? 13.443 1.379 -15.769 1.00 87.19 94 GLY A CA 1
ATOM 732 C C . GLY A 1 94 ? 14.921 1.065 -16.032 1.00 87.19 94 GLY A C 1
ATOM 733 O O . GLY A 1 94 ? 15.295 0.770 -17.169 1.00 87.19 94 GLY A O 1
ATOM 734 N N . LYS A 1 95 ? 15.771 1.033 -14.993 1.00 87.44 95 LYS A N 1
ATOM 735 C CA . LYS A 1 95 ? 17.170 0.580 -15.105 1.00 87.44 95 LYS A CA 1
ATOM 736 C C . LYS A 1 95 ? 17.310 -0.929 -15.315 1.00 87.44 95 LYS A C 1
ATOM 738 O O . LYS A 1 95 ? 18.418 -1.374 -15.589 1.00 87.44 95 LYS A O 1
ATOM 743 N N . ALA A 1 96 ? 16.226 -1.708 -15.265 1.00 86.06 96 ALA A N 1
ATOM 744 C CA . ALA A 1 96 ? 16.257 -3.135 -15.582 1.00 86.06 96 ALA A CA 1
ATOM 745 C C . ALA A 1 96 ? 16.340 -3.429 -17.094 1.00 86.06 96 ALA A C 1
ATOM 747 O O . ALA A 1 96 ? 16.628 -4.562 -17.472 1.00 86.06 96 ALA A O 1
ATOM 748 N N . ALA A 1 97 ? 16.115 -2.444 -17.975 1.00 82.56 97 ALA A N 1
ATOM 749 C CA . ALA A 1 97 ? 16.108 -2.660 -19.427 1.00 82.56 97 ALA A CA 1
ATOM 750 C C . ALA A 1 97 ? 17.439 -3.206 -20.005 1.00 82.56 97 ALA A C 1
ATOM 752 O O . ALA A 1 97 ? 17.389 -4.143 -20.802 1.00 82.56 97 ALA A O 1
ATOM 753 N N . PRO A 1 98 ? 18.631 -2.724 -19.593 1.00 83.25 98 PRO A N 1
ATOM 754 C CA . PRO A 1 98 ? 19.904 -3.309 -20.019 1.00 83.25 98 PRO A CA 1
ATOM 755 C C . PRO A 1 98 ? 20.089 -4.752 -19.533 1.00 83.25 98 PRO A C 1
ATOM 757 O O . PRO A 1 98 ? 20.622 -5.580 -20.267 1.00 83.25 98 PRO A O 1
ATOM 760 N N . ALA A 1 99 ? 19.613 -5.073 -18.322 1.00 77.81 99 ALA A N 1
ATOM 761 C CA . ALA A 1 99 ? 19.635 -6.441 -17.810 1.00 77.81 99 ALA A CA 1
ATOM 762 C C . ALA A 1 99 ? 18.720 -7.347 -18.648 1.00 77.81 99 ALA A C 1
ATOM 764 O O . ALA A 1 99 ? 19.135 -8.430 -19.050 1.00 77.81 99 ALA A O 1
ATOM 765 N N . ALA A 1 100 ? 17.524 -6.871 -19.007 1.00 83.75 100 ALA A N 1
ATOM 766 C CA . ALA A 1 100 ? 16.620 -7.596 -19.897 1.00 83.75 100 ALA A CA 1
ATOM 767 C C . ALA A 1 100 ? 17.298 -7.908 -21.235 1.00 83.75 100 ALA A C 1
ATOM 769 O O . ALA A 1 100 ? 17.250 -9.048 -21.700 1.00 83.75 100 ALA A O 1
ATOM 770 N N . GLN A 1 101 ? 17.953 -6.904 -21.834 1.00 85.12 101 GLN A N 1
ATOM 771 C CA . GLN A 1 101 ? 18.630 -7.029 -23.129 1.00 85.12 101 GLN A CA 1
ATOM 772 C C . GLN A 1 101 ? 19.776 -8.032 -23.084 1.00 85.12 101 GLN A C 1
ATOM 774 O O . GLN A 1 101 ? 19.944 -8.798 -24.030 1.00 85.12 101 GLN A O 1
ATOM 779 N N . PHE A 1 102 ? 20.511 -8.069 -21.976 1.00 82.81 102 PHE A N 1
ATOM 780 C CA . PHE A 1 102 ? 21.552 -9.060 -21.749 1.00 82.81 102 PHE A CA 1
ATOM 781 C C . PHE A 1 102 ? 21.004 -10.499 -21.702 1.00 82.81 102 PHE A C 1
ATOM 783 O O . PHE A 1 102 ? 21.621 -11.394 -22.272 1.00 82.81 102 PHE A O 1
ATOM 790 N N . PHE A 1 103 ? 19.848 -10.734 -21.068 1.00 84.31 103 PHE A N 1
ATOM 791 C CA . PHE A 1 103 ? 19.285 -12.086 -20.924 1.00 84.31 103 PHE A CA 1
ATOM 792 C C . PHE A 1 103 ? 18.513 -12.594 -22.153 1.00 84.31 103 PHE A C 1
ATOM 794 O O . PHE A 1 103 ? 18.573 -13.787 -22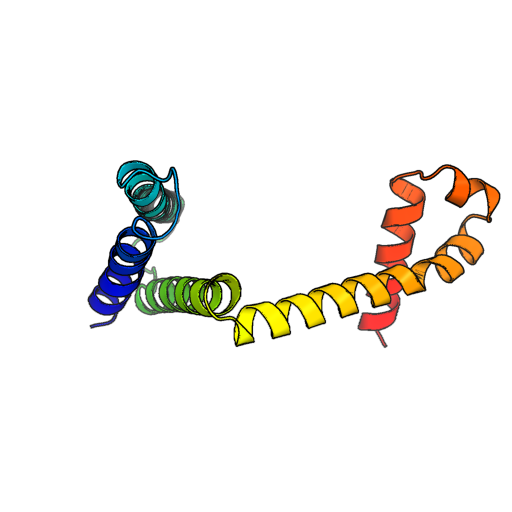.446 1.00 84.31 103 PHE A O 1
ATOM 801 N N . PHE A 1 104 ? 17.758 -11.732 -22.847 1.00 82.62 104 PHE A N 1
ATOM 802 C CA . PHE A 1 104 ? 16.746 -12.166 -23.827 1.00 82.62 104 PHE A CA 1
ATOM 803 C C . PHE A 1 104 ? 16.956 -11.669 -25.268 1.00 82.62 104 PHE A C 1
ATOM 805 O O . PHE A 1 104 ? 16.187 -12.071 -26.142 1.00 82.62 104 PHE A O 1
ATOM 812 N N . ASP A 1 105 ? 17.982 -10.854 -25.536 1.00 85.19 105 ASP A N 1
ATOM 813 C CA . ASP A 1 105 ? 18.224 -10.132 -26.801 1.00 85.19 105 ASP A CA 1
ATOM 814 C C . ASP A 1 105 ? 17.241 -8.971 -27.091 1.00 85.19 105 ASP A C 1
ATOM 816 O O . ASP A 1 105 ? 16.077 -8.957 -26.673 1.00 85.19 105 ASP A O 1
ATOM 820 N N . ALA A 1 106 ? 17.717 -7.968 -27.840 1.00 84.19 106 ALA A N 1
ATOM 821 C CA . ALA A 1 106 ? 16.970 -6.750 -28.162 1.00 84.19 106 ALA A CA 1
ATOM 822 C C . ALA A 1 106 ? 15.683 -7.027 -28.962 1.00 84.19 106 ALA A C 1
ATOM 824 O O . ALA A 1 106 ? 14.655 -6.385 -28.730 1.00 84.19 106 ALA A O 1
ATOM 825 N N . ASN A 1 107 ? 15.705 -8.017 -29.862 1.00 84.69 107 ASN A N 1
ATOM 826 C CA . ASN A 1 107 ? 14.545 -8.357 -30.691 1.00 84.69 107 ASN A CA 1
ATOM 827 C C . ASN A 1 107 ? 13.400 -8.979 -29.884 1.00 84.69 107 ASN A C 1
ATOM 829 O O . ASN A 1 107 ? 12.235 -8.862 -30.265 1.00 84.69 107 ASN A O 1
ATOM 833 N N . THR A 1 108 ? 13.709 -9.651 -28.776 1.00 82.62 108 THR A N 1
ATOM 834 C CA . THR A 1 108 ? 12.707 -10.308 -27.928 1.00 82.62 108 THR A CA 1
ATOM 835 C C . THR A 1 108 ? 12.007 -9.301 -27.018 1.00 82.62 108 THR A C 1
ATOM 837 O O . THR A 1 108 ? 10.795 -9.378 -26.828 1.00 82.62 108 THR A O 1
ATOM 840 N N . ILE A 1 109 ? 12.739 -8.308 -26.514 1.00 81.44 109 ILE A N 1
ATOM 841 C CA . ILE A 1 109 ? 12.197 -7.236 -25.659 1.00 81.44 109 ILE A CA 1
ATOM 842 C C . ILE A 1 109 ? 11.306 -6.288 -26.453 1.00 81.44 109 ILE A C 1
ATOM 844 O O . ILE A 1 109 ? 10.251 -5.873 -25.966 1.00 81.44 109 ILE A O 1
ATOM 848 N N . ALA A 1 110 ? 11.684 -6.004 -27.703 1.00 84.31 110 ALA A N 1
ATOM 849 C CA . ALA A 1 110 ? 10.902 -5.178 -28.621 1.00 84.31 110 ALA A CA 1
ATOM 850 C C . ALA A 1 110 ? 9.505 -5.755 -28.916 1.00 84.31 110 ALA A C 1
ATOM 852 O O . ALA A 1 110 ? 8.603 -5.023 -29.312 1.00 84.31 110 ALA A O 1
ATOM 853 N N . LYS A 1 111 ? 9.281 -7.055 -28.677 1.00 85.94 111 LYS A N 1
ATOM 854 C CA . LYS A 1 111 ? 7.952 -7.679 -28.796 1.00 85.94 111 LYS A CA 1
ATOM 855 C C . LYS A 1 111 ? 7.014 -7.335 -27.634 1.00 85.94 111 LYS A C 1
ATOM 857 O O . LYS A 1 111 ? 5.860 -7.755 -27.654 1.00 85.94 111 LYS A O 1
ATOM 862 N N . HIS A 1 112 ? 7.492 -6.603 -26.624 1.00 81.06 112 HIS A N 1
ATOM 863 C CA . HIS A 1 112 ? 6.730 -6.183 -25.446 1.00 81.06 112 HIS A CA 1
ATOM 864 C C . HIS A 1 112 ? 6.006 -7.328 -24.722 1.00 81.06 112 HIS A C 1
ATOM 866 O O . HIS A 1 112 ? 4.931 -7.149 -24.150 1.00 81.06 112 HIS A O 1
ATOM 872 N N . TRP A 1 113 ? 6.594 -8.524 -24.729 1.00 86.62 113 TRP A N 1
ATOM 873 C CA . TRP A 1 113 ? 6.016 -9.665 -24.033 1.00 86.62 113 TRP A CA 1
ATOM 874 C C . TRP A 1 113 ? 6.049 -9.439 -22.525 1.00 86.62 113 TRP A C 1
ATOM 876 O O . TRP A 1 113 ? 7.111 -9.200 -21.947 1.00 86.62 113 TRP A O 1
ATOM 886 N N . PHE A 1 114 ? 4.879 -9.566 -21.893 1.00 85.50 114 PHE A N 1
ATOM 887 C CA . PHE A 1 114 ? 4.711 -9.410 -20.447 1.00 85.50 114 PHE A CA 1
ATOM 888 C C . PHE A 1 114 ? 5.729 -10.250 -19.671 1.00 85.50 114 PHE A C 1
ATOM 890 O O . PHE A 1 114 ? 6.435 -9.729 -18.814 1.00 85.50 114 PHE A O 1
ATOM 897 N N . PHE A 1 115 ? 5.864 -11.528 -20.040 1.00 85.44 115 PHE A N 1
ATOM 898 C CA . PHE A 1 115 ? 6.793 -12.448 -19.390 1.00 85.44 115 PHE A CA 1
ATOM 899 C C . PHE A 1 115 ? 8.233 -11.922 -19.397 1.00 85.44 115 PHE A C 1
ATOM 901 O O . PHE A 1 115 ? 8.866 -11.888 -18.354 1.00 85.44 115 PHE A O 1
ATOM 908 N N . VAL A 1 116 ? 8.735 -11.453 -20.540 1.00 84.19 116 VAL A N 1
ATOM 909 C CA . VAL A 1 116 ? 10.137 -11.032 -20.699 1.00 84.19 116 VAL A CA 1
ATOM 910 C C . VAL A 1 116 ? 10.410 -9.728 -19.945 1.00 84.19 116 VAL A C 1
ATOM 912 O O . VAL A 1 116 ? 11.359 -9.638 -19.166 1.00 84.19 116 VAL A O 1
ATOM 915 N N . ASN A 1 117 ? 9.544 -8.729 -20.123 1.00 82.94 117 ASN A N 1
ATOM 916 C CA . ASN A 1 117 ? 9.761 -7.397 -19.561 1.00 82.94 117 ASN A CA 1
ATOM 917 C C . ASN A 1 117 ? 9.522 -7.361 -18.044 1.00 82.94 117 ASN A C 1
ATOM 919 O O . ASN A 1 117 ? 10.306 -6.762 -17.309 1.00 82.94 117 ASN A O 1
ATOM 923 N N . THR A 1 118 ? 8.473 -8.028 -17.556 1.00 89.25 118 THR A N 1
ATOM 924 C CA . THR A 1 118 ? 8.157 -8.062 -16.123 1.00 89.25 118 THR A CA 1
ATOM 925 C C . THR A 1 118 ? 9.119 -8.964 -15.357 1.00 89.25 118 THR A C 1
ATOM 927 O O . THR A 1 118 ? 9.599 -8.562 -14.298 1.00 89.25 118 THR A O 1
ATOM 930 N N . LEU A 1 119 ? 9.465 -10.147 -15.886 1.00 88.69 119 LEU A N 1
ATOM 931 C CA . LEU A 1 119 ? 10.393 -11.056 -15.205 1.00 88.69 119 LEU A CA 1
ATOM 932 C C . LEU A 1 119 ? 11.784 -10.432 -15.062 1.00 88.69 119 LEU A C 1
ATOM 934 O O . LEU A 1 119 ? 12.385 -10.531 -13.994 1.00 88.69 119 LEU A O 1
ATOM 938 N N . SER A 1 120 ? 12.276 -9.732 -16.088 1.00 86.88 120 SER A N 1
ATOM 939 C CA . SER A 1 120 ? 13.574 -9.062 -15.990 1.00 86.88 120 SER A CA 1
ATOM 940 C C . SER A 1 120 ? 13.594 -7.955 -14.933 1.00 86.88 120 SER A C 1
ATOM 942 O O . SER A 1 120 ? 14.603 -7.794 -14.246 1.00 86.88 120 SER A O 1
ATOM 944 N N . ALA A 1 121 ? 12.501 -7.201 -14.778 1.00 89.56 121 ALA A N 1
ATOM 945 C CA . ALA A 1 121 ? 12.391 -6.189 -13.730 1.00 89.56 121 ALA A CA 1
ATOM 946 C C . ALA A 1 121 ? 12.399 -6.820 -12.324 1.00 89.56 121 ALA A C 1
ATOM 948 O O . ALA A 1 121 ? 13.050 -6.295 -11.422 1.00 89.56 121 ALA A O 1
ATOM 949 N N . ILE A 1 122 ? 11.743 -7.975 -12.151 1.00 90.56 122 ILE A N 1
ATOM 950 C CA . ILE A 1 122 ? 11.739 -8.736 -10.890 1.00 90.56 122 ILE A CA 1
ATOM 951 C C . ILE A 1 122 ? 13.145 -9.251 -10.556 1.00 90.56 122 ILE A C 1
ATOM 953 O O . ILE A 1 122 ? 13.605 -9.061 -9.433 1.00 90.56 122 ILE A O 1
ATOM 957 N N . ILE A 1 123 ? 13.844 -9.865 -11.519 1.00 88.19 123 ILE A N 1
ATOM 958 C CA . ILE A 1 123 ? 15.204 -10.393 -11.311 1.00 88.19 123 ILE A CA 1
ATOM 959 C C . ILE A 1 123 ? 16.165 -9.263 -10.923 1.00 88.19 123 ILE A C 1
ATOM 961 O O . ILE A 1 123 ? 16.928 -9.416 -9.974 1.00 88.19 123 ILE A O 1
ATOM 965 N N . PHE A 1 124 ? 16.093 -8.114 -11.604 1.00 89.56 124 PHE A N 1
ATOM 966 C CA . PHE A 1 124 ? 16.885 -6.932 -11.259 1.00 89.56 124 PHE A CA 1
ATOM 967 C C . PHE A 1 124 ? 16.592 -6.429 -9.837 1.00 89.56 124 PHE A C 1
ATOM 969 O O . PHE A 1 124 ? 17.520 -6.164 -9.076 1.00 89.56 124 PHE A O 1
ATOM 976 N N . PHE A 1 125 ? 15.314 -6.344 -9.454 1.00 91.38 125 PHE A N 1
ATOM 977 C CA . PHE A 1 125 ? 14.919 -5.898 -8.117 1.00 91.38 125 PHE A CA 1
ATOM 978 C C . PHE A 1 125 ? 15.423 -6.848 -7.020 1.00 91.38 125 PHE A C 1
ATOM 980 O O . PHE A 1 125 ? 16.004 -6.392 -6.038 1.00 91.38 125 PHE A O 1
ATOM 987 N N . ILE A 1 126 ? 15.264 -8.165 -7.200 1.00 91.88 126 ILE A N 1
ATOM 988 C CA . ILE A 1 126 ? 15.782 -9.173 -6.260 1.00 91.88 126 ILE A CA 1
ATOM 989 C C . ILE A 1 126 ? 17.304 -9.067 -6.161 1.00 91.88 126 ILE A C 1
ATOM 991 O O . ILE A 1 126 ? 17.843 -9.060 -5.056 1.00 91.88 126 ILE A O 1
ATOM 995 N N . ALA A 1 127 ? 17.987 -8.934 -7.304 1.00 90.75 127 ALA A N 1
ATOM 996 C CA . ALA A 1 127 ? 19.436 -8.820 -7.349 1.00 90.75 127 ALA A CA 1
ATOM 997 C C . ALA A 1 127 ? 19.970 -7.582 -6.621 1.00 90.75 127 ALA A C 1
ATOM 999 O O . ALA A 1 127 ? 21.057 -7.646 -6.061 1.00 90.75 127 ALA A O 1
ATOM 1000 N N . PHE A 1 128 ? 19.209 -6.489 -6.600 1.00 90.56 128 PHE A N 1
ATOM 1001 C CA . PHE A 1 128 ? 19.552 -5.282 -5.856 1.00 90.56 128 PHE A CA 1
ATOM 1002 C C . PHE A 1 128 ? 19.286 -5.410 -4.352 1.00 90.56 128 PHE A C 1
ATOM 1004 O O . PHE A 1 128 ? 20.115 -4.989 -3.559 1.00 90.56 128 PHE A O 1
ATOM 1011 N N . VAL A 1 129 ? 18.153 -5.998 -3.946 1.00 92.62 129 VAL A N 1
ATOM 1012 C CA . VAL A 1 129 ? 17.790 -6.138 -2.520 1.00 92.62 129 VAL A CA 1
ATOM 1013 C C . VAL A 1 129 ? 18.704 -7.118 -1.776 1.00 92.62 129 VAL A C 1
ATOM 1015 O O . VAL A 1 129 ? 18.862 -7.000 -0.565 1.00 92.62 129 VAL A O 1
ATOM 1018 N N . GLN A 1 130 ? 19.287 -8.093 -2.478 1.00 93.38 130 GLN A N 1
ATOM 1019 C CA . GLN A 1 130 ? 20.197 -9.077 -1.881 1.00 93.38 130 GLN A CA 1
ATOM 1020 C C . GLN A 1 130 ? 21.653 -8.596 -1.722 1.00 93.38 130 GLN A C 1
ATOM 1022 O O . GLN A 1 130 ? 22.454 -9.347 -1.164 1.00 93.38 130 GLN A O 1
ATOM 1027 N N . MET A 1 131 ? 22.014 -7.420 -2.254 1.00 82.88 131 MET A N 1
ATOM 1028 C CA . MET A 1 131 ? 23.353 -6.824 -2.096 1.00 82.88 131 MET A CA 1
ATOM 1029 C C . MET A 1 131 ? 23.441 -5.967 -0.840 1.00 82.88 131 MET A C 1
ATOM 1031 O O . MET A 1 131 ? 24.508 -6.032 -0.190 1.00 82.88 131 MET A O 1
#

Foldseek 3Di:
DLVVLLCCLLVVVLVVCCVPDVPDDVVVSVVVSVVVVVVVVVVCVPDPCNPPDPVVVVSVVSNVVSVLCCQCVPPPVNVVVVVVVVVVLVVQLVVLVVVLCVPPNPVRVVVVDPCSSVVSSVVSVVVVVVD

Radius of gyration: 21.72 Å; chains: 1; bounding box: 48×39×55 Å

pLDDT: mean 82.9, std 11.66, range [48.0, 96.19]